Protein AF-A0A2V6K858-F1 (afdb_monomer)

Sequence (66 aa):
MNSRKSEIRPSAEFERALAQCTREDFDGHTEFYRLTPEQRLEWLCQAAAFVHEFKGKARPAAKRER

pLDDT: mean 84.19, std 12.57, range [40.06, 97.44]

Structure (mmCIF, N/CA/C/O backbone):
data_AF-A0A2V6K858-F1
#
_entry.id   AF-A0A2V6K858-F1
#
loop_
_atom_site.group_PDB
_atom_site.id
_atom_site.type_symbol
_atom_site.label_atom_id
_atom_site.label_alt_id
_atom_site.label_comp_id
_atom_site.label_asym_id
_atom_site.label_entity_id
_atom_site.label_seq_id
_atom_site.pdbx_PDB_ins_code
_atom_site.Cartn_x
_atom_site.Cartn_y
_atom_site.Cartn_z
_atom_site.occupancy
_atom_site.B_iso_or_equiv
_atom_site.auth_seq_id
_atom_site.auth_comp_id
_atom_site.auth_asym_id
_atom_site.auth_atom_id
_atom_site.pdbx_PDB_model_num
ATOM 1 N N . MET A 1 1 ? -25.639 -0.293 -32.545 1.00 40.06 1 MET A N 1
ATOM 2 C CA . MET A 1 1 ? -25.719 -1.536 -31.744 1.00 40.06 1 MET A CA 1
ATOM 3 C C . MET A 1 1 ? -25.764 -1.140 -30.277 1.00 40.06 1 MET A C 1
ATOM 5 O O . MET A 1 1 ? -24.760 -0.679 -29.754 1.00 40.06 1 MET A O 1
ATOM 9 N N . ASN A 1 2 ? -26.940 -1.214 -29.648 1.00 47.72 2 ASN A N 1
ATOM 10 C CA . ASN A 1 2 ? -27.125 -0.805 -28.254 1.00 47.72 2 ASN A CA 1
ATOM 11 C C . ASN A 1 2 ? -26.571 -1.890 -27.328 1.00 47.72 2 ASN A C 1
ATOM 13 O O . ASN A 1 2 ? -27.219 -2.916 -27.113 1.00 47.72 2 ASN A O 1
ATOM 17 N N . SER A 1 3 ? -25.377 -1.660 -26.785 1.00 56.22 3 SER A N 1
ATOM 18 C CA . SER A 1 3 ? -24.806 -2.472 -25.713 1.00 56.22 3 SER A CA 1
ATOM 19 C C . SER A 1 3 ? -25.646 -2.282 -24.453 1.00 56.22 3 SER A C 1
ATOM 21 O O . SER A 1 3 ? -25.419 -1.360 -23.670 1.00 56.22 3 SER A O 1
ATOM 23 N N . ARG A 1 4 ? -26.655 -3.140 -24.271 1.00 61.28 4 ARG A N 1
ATOM 24 C CA . ARG A 1 4 ? -27.338 -3.311 -22.989 1.00 61.28 4 ARG A CA 1
ATOM 25 C C . ARG A 1 4 ? -26.275 -3.752 -21.987 1.00 61.28 4 ARG A C 1
ATOM 27 O O . ARG A 1 4 ? -25.903 -4.921 -21.970 1.00 61.28 4 ARG A O 1
ATOM 34 N N . LYS A 1 5 ? -25.750 -2.813 -21.193 1.00 63.03 5 LYS A N 1
ATOM 35 C CA . LYS A 1 5 ? -25.049 -3.146 -19.953 1.00 63.03 5 LYS A CA 1
ATOM 36 C C . LYS A 1 5 ? -26.070 -3.912 -19.121 1.00 63.03 5 LYS A C 1
ATOM 38 O O . LYS A 1 5 ? -27.010 -3.312 -18.613 1.00 63.03 5 LYS A O 1
ATOM 43 N N . SER A 1 6 ? -25.968 -5.236 -19.095 1.00 66.31 6 SER A N 1
ATOM 44 C CA . SER A 1 6 ? -26.734 -6.043 -18.157 1.00 66.31 6 SER A CA 1
ATOM 45 C C . SER A 1 6 ? -26.407 -5.512 -16.768 1.00 66.31 6 SER A C 1
ATOM 47 O O . SER A 1 6 ? -25.234 -5.502 -16.392 1.00 66.31 6 SER A O 1
ATOM 49 N N . GLU A 1 7 ? -27.407 -5.012 -16.044 1.00 70.38 7 GLU A N 1
ATOM 50 C CA . GLU A 1 7 ? -27.257 -4.713 -14.623 1.00 70.38 7 GLU A CA 1
ATOM 51 C C . GLU A 1 7 ? -26.785 -5.999 -13.944 1.00 70.38 7 GLU A C 1
ATOM 53 O O . GLU A 1 7 ? -27.542 -6.965 -13.832 1.00 70.38 7 GLU A O 1
ATOM 58 N N . ILE A 1 8 ? -25.513 -6.043 -13.551 1.00 72.44 8 ILE A N 1
ATOM 59 C CA . ILE A 1 8 ? -24.997 -7.129 -12.727 1.00 72.44 8 ILE A CA 1
ATOM 60 C C . ILE A 1 8 ? -25.614 -6.900 -11.354 1.00 72.44 8 ILE A C 1
ATOM 62 O O . ILE A 1 8 ? -25.157 -6.050 -10.594 1.00 72.44 8 ILE A O 1
ATOM 66 N N . ARG A 1 9 ? -26.710 -7.605 -11.073 1.00 77.75 9 ARG A N 1
ATOM 67 C CA . ARG A 1 9 ? -27.285 -7.650 -9.732 1.00 77.75 9 ARG A CA 1
ATOM 68 C C . ARG A 1 9 ? -26.500 -8.678 -8.932 1.00 77.75 9 ARG A C 1
ATOM 70 O O . ARG A 1 9 ? -26.442 -9.833 -9.366 1.00 77.75 9 ARG A O 1
ATOM 77 N N . PRO A 1 10 ? -25.881 -8.285 -7.813 1.00 80.75 10 PRO A N 1
ATOM 78 C CA . PRO A 1 10 ? -25.154 -9.237 -7.001 1.00 80.75 10 PRO A CA 1
ATOM 79 C C . PRO A 1 10 ? -26.107 -10.302 -6.453 1.00 80.75 10 PRO A C 1
ATOM 81 O O . PRO A 1 10 ? -27.271 -10.026 -6.151 1.00 80.75 10 PRO A O 1
ATOM 84 N N . SER A 1 11 ? -25.643 -11.550 -6.381 1.00 89.50 11 SER A N 1
ATOM 85 C CA . SER A 1 11 ? -26.454 -12.626 -5.815 1.00 89.50 11 SER A CA 1
ATOM 86 C C . SER A 1 11 ? -26.642 -12.405 -4.311 1.00 89.50 11 SER A C 1
ATOM 88 O O . SER A 1 11 ? -25.797 -11.810 -3.645 1.00 89.50 11 SER A O 1
ATOM 90 N N . ALA A 1 12 ? -27.718 -12.948 -3.738 1.00 92.38 12 ALA A N 1
ATOM 91 C CA . ALA A 1 12 ? -27.924 -12.893 -2.288 1.00 92.38 12 ALA A CA 1
ATOM 92 C C . ALA A 1 12 ? -26.778 -13.563 -1.501 1.00 9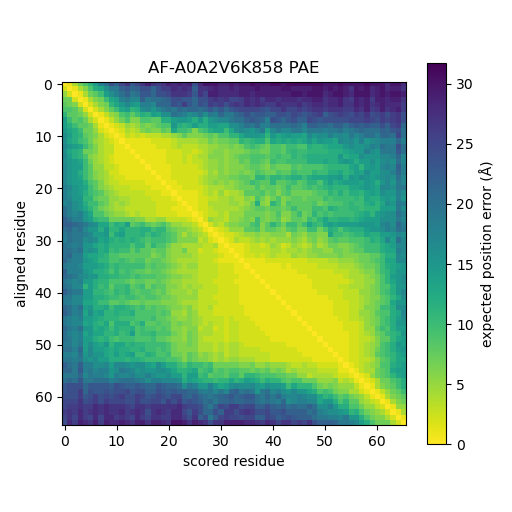2.38 12 ALA A C 1
ATOM 94 O O . ALA A 1 12 ? -26.551 -13.244 -0.340 1.00 92.38 12 ALA A O 1
ATOM 95 N N . GLU A 1 13 ? -26.069 -14.510 -2.117 1.00 91.44 13 GLU A N 1
ATOM 96 C CA . GLU A 1 13 ? -24.868 -15.126 -1.552 1.00 91.44 13 GLU A CA 1
ATOM 97 C C . GLU A 1 13 ? -23.684 -14.158 -1.527 1.00 91.44 13 GLU A C 1
ATOM 99 O O . GLU A 1 13 ? -23.028 -14.036 -0.497 1.00 91.44 13 GLU A O 1
ATOM 104 N N . PHE A 1 14 ? -23.462 -13.422 -2.617 1.00 90.88 14 PHE A N 1
ATOM 105 C CA . PHE A 1 14 ? -22.421 -12.402 -2.694 1.00 90.88 14 PHE A CA 1
ATOM 106 C C . PHE A 1 14 ? -22.645 -11.277 -1.677 1.00 90.88 14 PHE A C 1
ATOM 108 O O . PHE A 1 14 ? -21.712 -10.896 -0.980 1.00 90.88 14 PHE A O 1
ATOM 115 N N . GLU A 1 15 ? -23.883 -10.801 -1.528 1.00 92.62 15 GLU A N 1
ATOM 116 C CA . GLU A 1 15 ? -24.232 -9.786 -0.520 1.00 92.62 15 GLU A CA 1
ATOM 117 C C . GLU A 1 15 ? -23.974 -10.282 0.912 1.00 92.62 15 GLU A C 1
ATOM 119 O O . GLU A 1 15 ? -23.452 -9.548 1.749 1.00 92.62 15 GLU A O 1
ATOM 124 N N . ARG A 1 16 ? -24.285 -11.554 1.204 1.00 94.81 16 ARG A N 1
ATOM 125 C CA . ARG A 1 16 ? -23.978 -12.154 2.513 1.00 94.81 16 ARG A CA 1
ATOM 126 C C . ARG A 1 16 ? -22.478 -12.277 2.758 1.00 94.81 16 ARG A C 1
ATOM 128 O O . ARG A 1 16 ? -22.048 -12.026 3.877 1.00 94.81 16 ARG A O 1
ATOM 135 N N . ALA A 1 17 ? -21.706 -12.661 1.743 1.00 90.50 17 ALA A N 1
ATO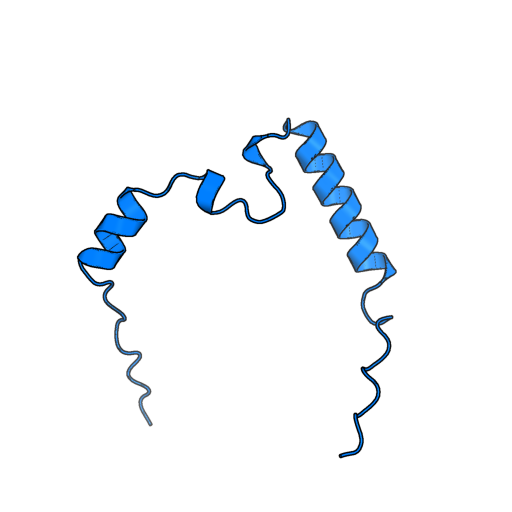M 136 C CA . ALA A 1 17 ? -20.253 -12.739 1.846 1.00 90.50 17 ALA A CA 1
ATOM 137 C C . ALA A 1 17 ? -19.645 -11.349 2.092 1.00 90.50 17 ALA A C 1
ATOM 139 O O . ALA A 1 17 ? -18.865 -11.184 3.022 1.00 90.50 17 ALA A O 1
ATOM 140 N N . LEU A 1 18 ? -20.080 -10.333 1.339 1.00 90.31 18 LEU A N 1
ATOM 141 C CA . LEU A 1 18 ? -19.668 -8.941 1.546 1.00 90.31 18 LEU A CA 1
ATOM 142 C C . LEU A 1 18 ? -19.986 -8.434 2.955 1.00 90.31 18 LEU A C 1
ATOM 144 O O . LEU A 1 18 ? -19.159 -7.757 3.556 1.00 90.31 18 LEU A O 1
ATOM 148 N N . ALA A 1 19 ? -21.161 -8.770 3.493 1.00 93.50 19 ALA A N 1
ATOM 149 C CA . ALA A 1 19 ? -21.556 -8.372 4.843 1.00 93.50 19 ALA A CA 1
ATOM 150 C C . ALA A 1 19 ? -20.692 -9.004 5.952 1.00 93.50 19 ALA A C 1
ATOM 152 O O . ALA A 1 19 ? -20.716 -8.525 7.084 1.00 93.50 19 ALA A O 1
ATOM 153 N N . GLN A 1 20 ? -19.960 -10.079 5.646 1.00 94.31 20 GLN A N 1
ATOM 154 C CA . GLN A 1 20 ? -19.039 -10.741 6.572 1.00 94.31 20 GLN A CA 1
ATOM 155 C C . GLN A 1 20 ? -17.603 -10.224 6.452 1.00 94.31 20 GLN A C 1
ATOM 157 O O . GLN A 1 20 ? -16.797 -10.509 7.336 1.00 94.31 20 GLN A O 1
ATOM 162 N N . CYS A 1 21 ? -17.281 -9.475 5.393 1.00 91.75 21 CYS A N 1
ATOM 163 C CA . CYS A 1 21 ? -15.945 -8.935 5.201 1.00 91.75 21 CYS A CA 1
ATOM 164 C C . CYS A 1 21 ? -15.650 -7.795 6.181 1.00 91.75 21 CYS A C 1
ATOM 166 O O . CYS A 1 21 ? -16.498 -6.944 6.469 1.00 91.75 21 CYS A O 1
ATOM 168 N N . THR A 1 22 ? -14.408 -7.739 6.641 1.00 87.94 22 THR A N 1
ATOM 169 C CA . THR A 1 22 ? -13.852 -6.608 7.379 1.00 87.94 22 THR A CA 1
ATOM 170 C C . THR A 1 22 ? -13.136 -5.649 6.422 1.00 87.94 22 THR A C 1
ATOM 172 O O . THR A 1 22 ? -13.010 -5.907 5.224 1.00 87.94 22 THR A O 1
ATOM 175 N N . ARG A 1 23 ? -12.673 -4.493 6.915 1.00 83.38 23 ARG A N 1
ATOM 176 C CA . ARG A 1 23 ? -11.893 -3.566 6.069 1.00 83.38 23 ARG A CA 1
ATOM 177 C C . ARG A 1 23 ? -10.530 -4.163 5.726 1.00 83.38 23 ARG A C 1
ATOM 179 O O . ARG A 1 23 ? -9.997 -3.900 4.653 1.00 83.38 23 ARG A O 1
ATOM 186 N N . GLU A 1 24 ? -10.005 -4.966 6.640 1.00 85.56 24 GLU A N 1
ATOM 187 C CA . GLU A 1 24 ? -8.713 -5.630 6.574 1.00 85.56 24 GLU A CA 1
ATOM 188 C C . GLU A 1 24 ? -8.671 -6.676 5.452 1.00 85.56 24 GLU A C 1
ATOM 190 O O . GLU A 1 24 ? -7.643 -6.812 4.794 1.00 85.56 24 GLU A O 1
ATOM 195 N N . ASP A 1 25 ? -9.802 -7.320 5.142 1.00 85.56 25 ASP A N 1
ATOM 196 C CA . ASP A 1 25 ? -9.924 -8.259 4.015 1.00 85.56 25 ASP A CA 1
ATOM 197 C C . ASP A 1 25 ? -9.642 -7.604 2.647 1.00 85.56 25 ASP A C 1
ATOM 199 O O . ASP A 1 25 ? -9.333 -8.288 1.669 1.00 85.56 25 ASP A O 1
ATOM 203 N N . PHE A 1 26 ? -9.719 -6.271 2.568 1.00 84.81 26 PHE A N 1
ATOM 204 C CA . PHE A 1 26 ? -9.450 -5.489 1.357 1.00 84.81 26 PHE A CA 1
ATOM 205 C C . PHE A 1 26 ? -8.118 -4.728 1.405 1.00 84.81 26 PHE A C 1
ATOM 207 O O . PHE A 1 26 ? -7.813 -3.976 0.479 1.00 84.81 26 PHE A O 1
ATOM 214 N N . ASP A 1 27 ? -7.308 -4.926 2.447 1.00 81.12 27 ASP A N 1
ATOM 215 C CA . ASP A 1 27 ? -6.026 -4.233 2.645 1.00 81.12 27 ASP A CA 1
ATOM 216 C C . ASP A 1 27 ? -4.825 -4.950 1.994 1.00 81.12 27 ASP A C 1
ATOM 218 O O . ASP A 1 27 ? -3.659 -4.646 2.257 1.00 81.12 27 ASP A O 1
ATOM 222 N N . GLY A 1 28 ? -5.115 -5.914 1.115 1.00 81.88 28 GLY A N 1
ATOM 223 C CA . GLY A 1 28 ? -4.157 -6.557 0.218 1.00 81.88 28 GLY A CA 1
ATOM 224 C C . GLY A 1 28 ? -2.821 -6.928 0.874 1.00 81.88 28 GLY A C 1
ATOM 225 O O . GLY A 1 28 ? -2.766 -7.412 1.996 1.00 81.88 28 GLY A O 1
ATOM 226 N N . HIS A 1 29 ? -1.717 -6.702 0.157 1.00 78.31 29 HIS A N 1
ATOM 227 C CA . HIS A 1 29 ? -0.359 -6.910 0.684 1.00 78.31 29 HIS A CA 1
ATOM 228 C C . HIS A 1 29 ? 0.210 -5.685 1.412 1.00 78.31 29 HIS A C 1
ATOM 230 O O . HIS A 1 29 ? 1.368 -5.704 1.830 1.00 78.31 29 HIS A O 1
ATOM 236 N N . THR A 1 30 ? -0.564 -4.606 1.515 1.00 79.94 30 THR A N 1
ATOM 237 C CA . THR A 1 30 ? -0.132 -3.358 2.142 1.00 79.94 30 THR A CA 1
ATOM 238 C C . THR A 1 30 ? -0.320 -3.371 3.651 1.00 79.94 30 THR A C 1
ATOM 240 O O . THR A 1 30 ? 0.489 -2.758 4.346 1.00 79.94 30 THR A O 1
ATOM 243 N N . GLU A 1 31 ? -1.338 -4.085 4.152 1.00 83.50 31 GLU A N 1
ATOM 244 C CA . GLU A 1 31 ? -1.649 -4.211 5.585 1.00 83.50 31 GLU A CA 1
ATOM 245 C C . GLU A 1 31 ? -1.698 -2.835 6.292 1.00 83.50 31 GLU A C 1
ATOM 247 O O . GLU A 1 31 ? -1.252 -2.681 7.434 1.00 83.50 31 GLU A O 1
ATOM 252 N N . PHE A 1 32 ? -2.218 -1.800 5.617 1.00 86.31 32 PHE A N 1
ATOM 253 C CA . PHE A 1 32 ? -2.304 -0.433 6.131 1.00 86.31 32 PHE A CA 1
ATOM 254 C C . PHE A 1 32 ? -3.007 -0.331 7.483 1.00 86.31 32 PHE A C 1
ATOM 256 O O . PHE A 1 32 ? -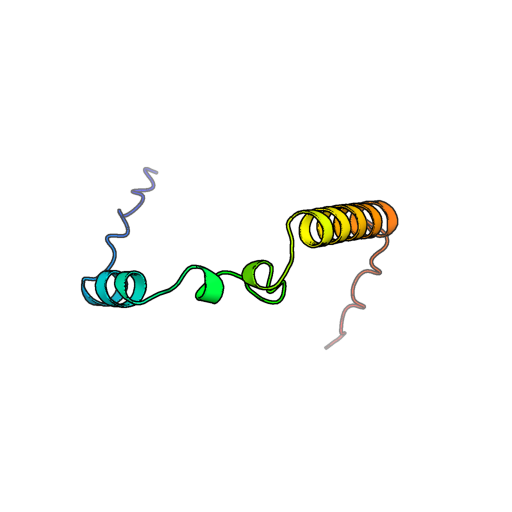2.635 0.528 8.283 1.00 86.31 32 PHE A O 1
ATOM 263 N N . TYR A 1 33 ? -3.978 -1.185 7.794 1.00 85.56 33 TYR A N 1
ATOM 264 C CA . TYR A 1 33 ? -4.668 -1.215 9.081 1.00 85.56 33 TYR A CA 1
ATOM 265 C C . TYR A 1 33 ? -3.705 -1.403 10.260 1.00 85.56 33 TYR A C 1
ATOM 267 O O . TYR A 1 33 ? -3.983 -0.893 11.343 1.00 85.56 33 TYR A O 1
ATOM 275 N N . ARG A 1 34 ? -2.549 -2.049 10.042 1.00 88.50 34 ARG A N 1
ATOM 276 C CA . ARG A 1 34 ? -1.484 -2.227 11.045 1.00 88.50 34 ARG A CA 1
ATOM 277 C C . ARG A 1 34 ? -0.550 -1.024 11.176 1.00 88.50 34 ARG A C 1
ATOM 279 O O . ARG A 1 34 ? 0.239 -0.975 12.115 1.00 88.50 34 ARG A O 1
ATOM 286 N N . LEU A 1 35 ? -0.610 -0.081 10.240 1.00 90.25 35 LEU A N 1
ATOM 287 C CA . LEU A 1 35 ? 0.269 1.083 10.179 1.00 90.25 35 LEU A CA 1
ATOM 288 C C . LEU A 1 35 ? -0.367 2.305 10.847 1.00 90.25 35 LEU A C 1
ATOM 290 O O . LEU A 1 35 ? -1.562 2.575 10.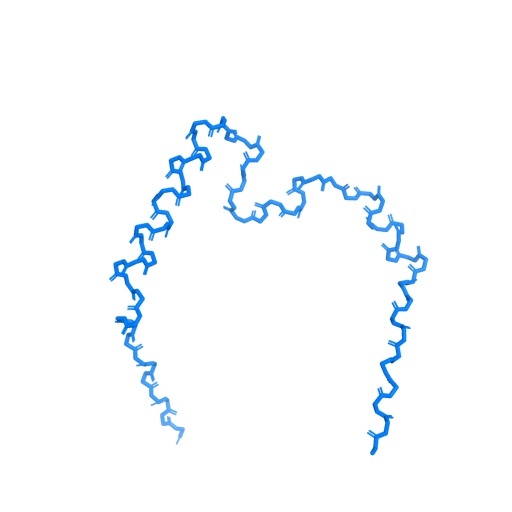663 1.00 90.25 35 LEU A O 1
ATOM 294 N N . THR A 1 36 ? 0.454 3.096 11.543 1.00 94.75 36 THR A N 1
ATOM 295 C CA . THR A 1 36 ? 0.062 4.444 11.978 1.00 94.75 36 THR A CA 1
ATOM 296 C C . THR A 1 36 ? -0.146 5.362 10.765 1.00 94.75 36 THR A C 1
ATOM 298 O O . THR A 1 36 ? 0.361 5.073 9.673 1.00 94.75 36 THR A O 1
ATOM 301 N N . PRO A 1 37 ? -0.870 6.487 10.909 1.00 94.38 37 PRO A N 1
ATOM 302 C CA . PRO A 1 37 ? -1.029 7.457 9.826 1.00 94.38 37 PRO A CA 1
ATOM 303 C C . PRO A 1 37 ? 0.299 7.905 9.194 1.00 94.38 37 PRO A C 1
ATOM 305 O O . PRO A 1 37 ? 0.392 8.012 7.973 1.00 94.38 37 PRO A O 1
ATOM 308 N N . GLU A 1 38 ? 1.343 8.098 10.000 1.00 97.44 38 GLU A N 1
ATOM 309 C CA . GLU A 1 38 ? 2.672 8.522 9.549 1.00 97.44 38 GLU A CA 1
ATOM 310 C C . GLU A 1 38 ? 3.360 7.426 8.731 1.00 97.44 38 GLU A C 1
ATOM 312 O O . GLU A 1 38 ? 3.920 7.697 7.672 1.00 97.44 38 GLU A O 1
ATOM 317 N N . GLN A 1 39 ? 3.268 6.172 9.179 1.00 94.81 39 GLN A N 1
ATOM 318 C CA . GLN A 1 39 ? 3.819 5.026 8.454 1.00 94.81 39 GLN A CA 1
ATOM 319 C C . GLN A 1 39 ? 3.112 4.805 7.112 1.00 94.81 39 GLN A C 1
ATOM 321 O O . GLN A 1 39 ? 3.763 4.481 6.120 1.00 94.81 39 GLN A O 1
ATOM 326 N N . ARG A 1 40 ? 1.790 5.019 7.052 1.00 93.50 40 ARG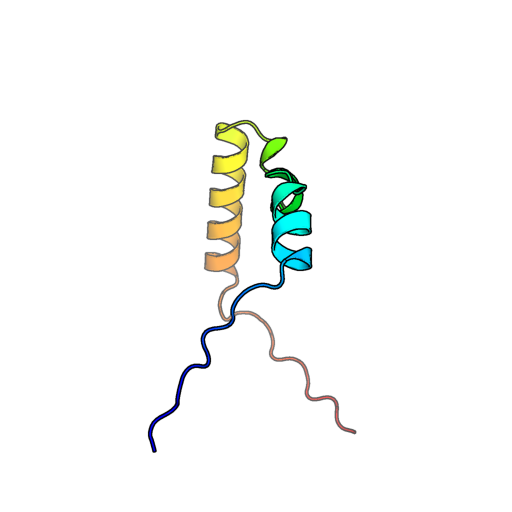 A N 1
ATOM 327 C CA . ARG A 1 40 ? 1.044 4.990 5.782 1.00 93.50 40 ARG A CA 1
ATOM 328 C C . ARG A 1 40 ? 1.519 6.088 4.839 1.00 93.50 40 ARG A C 1
ATOM 330 O O . ARG A 1 40 ? 1.697 5.830 3.652 1.00 93.50 40 ARG A O 1
ATOM 337 N N . LEU A 1 41 ? 1.725 7.300 5.357 1.00 95.75 41 LEU A N 1
ATOM 338 C CA . LEU A 1 41 ? 2.217 8.422 4.560 1.00 95.75 41 LEU A CA 1
ATOM 339 C C . LEU A 1 41 ? 3.614 8.135 3.995 1.00 95.75 41 LEU A C 1
ATOM 341 O O . LEU A 1 41 ? 3.835 8.331 2.803 1.00 95.75 41 LEU A O 1
ATOM 345 N N . GLU A 1 42 ? 4.520 7.610 4.818 1.00 96.44 42 GLU A N 1
ATOM 346 C CA . GLU A 1 42 ? 5.862 7.207 4.389 1.00 96.44 42 GLU A CA 1
ATOM 347 C C . GLU A 1 42 ? 5.805 6.136 3.290 1.00 96.44 42 GLU A C 1
ATOM 349 O O . GLU A 1 42 ? 6.443 6.281 2.246 1.00 96.44 42 GLU A O 1
ATOM 354 N N . TRP A 1 43 ? 4.976 5.101 3.467 1.00 93.69 43 TRP A N 1
ATOM 355 C CA . TRP A 1 43 ? 4.786 4.064 2.451 1.00 93.69 43 TRP A CA 1
ATOM 356 C C . TRP A 1 43 ? 4.306 4.654 1.116 1.00 93.69 43 TRP A C 1
ATOM 358 O O . TRP A 1 43 ? 4.833 4.310 0.057 1.00 93.69 43 TRP A O 1
ATOM 368 N N . LEU A 1 44 ? 3.343 5.585 1.150 1.00 94.12 44 LEU A N 1
ATOM 369 C CA . LEU A 1 44 ? 2.834 6.256 -0.052 1.00 94.12 44 LEU A CA 1
ATOM 370 C C . LEU A 1 44 ? 3.917 7.093 -0.746 1.00 94.12 44 LEU A C 1
ATOM 372 O O . LEU A 1 44 ? 4.025 7.048 -1.974 1.00 94.12 44 LEU A O 1
ATOM 376 N N . CYS A 1 45 ? 4.742 7.815 0.018 1.00 97.06 45 CYS A N 1
ATOM 377 C CA . CYS A 1 45 ? 5.885 8.561 -0.510 1.00 97.06 45 CYS A CA 1
ATOM 378 C C . CYS A 1 45 ? 6.882 7.634 -1.220 1.00 97.06 45 CYS A C 1
ATOM 380 O O . CYS A 1 45 ? 7.291 7.912 -2.350 1.00 97.06 45 CYS A O 1
ATOM 382 N N . GLN A 1 46 ? 7.228 6.505 -0.598 1.00 95.56 46 GLN A N 1
ATOM 383 C CA . GLN A 1 46 ? 8.146 5.516 -1.168 1.00 95.56 46 GLN A CA 1
ATOM 384 C C . GLN A 1 46 ? 7.579 4.870 -2.437 1.00 95.56 46 GLN A C 1
ATOM 386 O O . GLN A 1 46 ? 8.285 4.758 -3.442 1.00 95.56 46 GLN A O 1
ATOM 391 N N . ALA A 1 47 ? 6.296 4.501 -2.436 1.00 93.81 47 ALA A N 1
ATOM 392 C CA . ALA A 1 47 ? 5.626 3.945 -3.608 1.00 93.81 47 ALA A CA 1
ATOM 393 C C . ALA A 1 47 ? 5.617 4.940 -4.783 1.00 93.81 47 ALA A C 1
ATOM 395 O O . ALA A 1 47 ? 5.915 4.567 -5.922 1.00 93.81 47 ALA A O 1
ATOM 396 N N . ALA A 1 48 ? 5.329 6.217 -4.513 1.00 96.19 48 ALA A N 1
A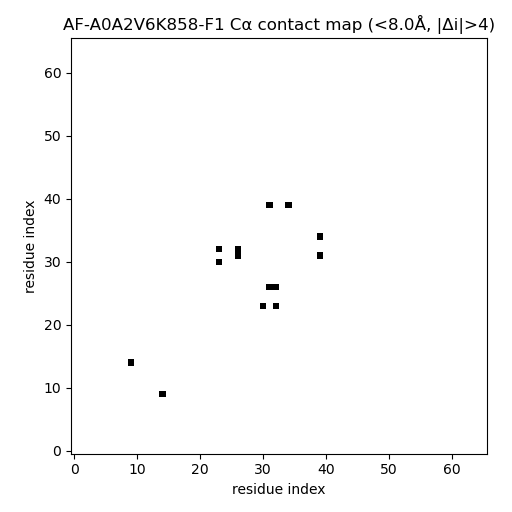TOM 397 C CA . ALA A 1 48 ? 5.372 7.273 -5.519 1.00 96.19 48 ALA A CA 1
ATOM 398 C C . ALA A 1 48 ? 6.788 7.469 -6.084 1.00 96.19 48 ALA A C 1
ATOM 400 O O . ALA A 1 48 ? 6.951 7.547 -7.305 1.00 96.19 48 ALA A O 1
ATOM 401 N N . ALA A 1 49 ? 7.808 7.493 -5.219 1.00 97.19 49 ALA A N 1
ATOM 402 C CA . ALA A 1 49 ? 9.206 7.608 -5.626 1.00 97.19 49 ALA A CA 1
ATOM 403 C C . ALA A 1 49 ? 9.638 6.430 -6.512 1.00 97.19 49 ALA A C 1
ATOM 405 O O . ALA A 1 49 ? 10.190 6.646 -7.590 1.00 97.19 49 ALA A O 1
ATOM 406 N N . PHE A 1 50 ? 9.301 5.199 -6.116 1.00 95.06 50 PHE A N 1
ATOM 407 C CA . PHE A 1 50 ? 9.580 3.994 -6.897 1.00 95.06 50 PHE A CA 1
ATOM 408 C C . PHE A 1 50 ? 8.946 4.058 -8.292 1.00 95.06 50 PHE A C 1
ATOM 410 O O . PHE A 1 50 ? 9.623 3.860 -9.302 1.00 95.06 50 PHE A O 1
ATOM 417 N N . VAL A 1 51 ? 7.650 4.374 -8.384 1.00 94.25 51 VAL A N 1
ATOM 418 C CA . VAL A 1 51 ? 6.977 4.478 -9.688 1.00 94.25 51 VAL A CA 1
ATOM 419 C C . VAL A 1 51 ? 7.603 5.586 -10.525 1.00 94.25 51 VAL A C 1
ATOM 421 O O . VAL A 1 51 ? 7.877 5.365 -11.700 1.00 94.25 51 VAL A O 1
ATOM 424 N N . HIS A 1 52 ? 7.858 6.758 -9.945 1.00 94.75 52 HIS A N 1
ATOM 425 C CA . HIS A 1 52 ? 8.514 7.854 -10.651 1.00 94.75 52 HIS A CA 1
ATOM 426 C C . HIS A 1 52 ? 9.882 7.434 -11.206 1.00 94.75 52 HIS A C 1
ATOM 428 O O . HIS A 1 52 ? 10.195 7.711 -12.364 1.00 94.75 52 HIS A O 1
ATOM 434 N N . GLU A 1 53 ? 10.681 6.729 -10.408 1.00 95.62 53 GLU A N 1
ATOM 435 C CA . GLU A 1 53 ? 12.010 6.288 -10.807 1.00 95.62 53 GLU A CA 1
ATOM 436 C C . GLU A 1 53 ? 11.974 5.212 -11.897 1.00 95.62 53 GLU A C 1
ATOM 438 O O . GLU A 1 53 ? 12.776 5.275 -12.829 1.00 95.62 53 GLU A O 1
ATOM 443 N N . PHE A 1 54 ? 11.071 4.235 -11.813 1.00 93.19 54 PHE A N 1
ATOM 444 C CA . PHE A 1 54 ? 11.116 3.034 -12.656 1.00 93.19 54 PHE A CA 1
ATOM 445 C C . PHE A 1 54 ? 10.074 2.993 -13.779 1.00 93.19 54 PHE A C 1
ATOM 447 O O . PHE A 1 54 ? 10.137 2.112 -14.647 1.00 93.19 54 PHE A O 1
ATOM 454 N N . LYS A 1 55 ? 9.135 3.943 -13.833 1.00 90.19 55 LYS A N 1
ATOM 455 C CA . LYS A 1 55 ? 8.139 4.023 -14.911 1.00 90.19 55 LYS A CA 1
ATOM 456 C C . LYS A 1 55 ? 8.826 4.097 -16.277 1.00 90.19 55 LYS A C 1
ATOM 458 O O . LYS A 1 55 ? 9.668 4.950 -16.529 1.00 90.19 55 LYS A O 1
ATOM 463 N N . GLY A 1 56 ? 8.452 3.181 -17.171 1.00 86.69 56 GLY A N 1
ATOM 464 C CA . GLY A 1 56 ? 9.010 3.096 -18.526 1.00 86.69 56 GLY A CA 1
ATOM 465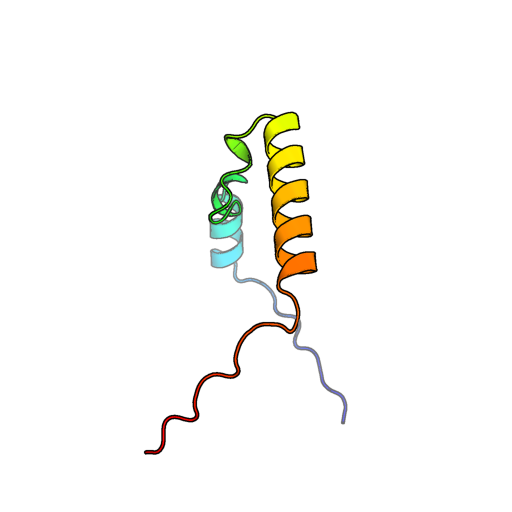 C C . GLY A 1 56 ? 10.416 2.491 -18.615 1.00 86.69 56 GLY A C 1
ATOM 466 O O . GLY A 1 56 ? 10.914 2.312 -19.721 1.00 86.69 56 GLY A O 1
ATOM 467 N N . LYS A 1 57 ? 11.043 2.130 -17.485 1.00 87.31 57 LYS A N 1
ATOM 468 C CA . LYS A 1 57 ? 12.362 1.473 -17.452 1.00 87.31 57 LYS A CA 1
ATOM 469 C C . LYS A 1 57 ? 12.283 -0.054 -17.433 1.00 87.31 57 LYS A C 1
ATOM 471 O O . LYS A 1 57 ? 13.311 -0.722 -17.523 1.00 87.31 57 LYS A O 1
ATOM 476 N N . ALA A 1 58 ? 11.081 -0.620 -17.310 1.00 83.94 58 ALA A N 1
ATOM 477 C CA . ALA A 1 58 ? 10.889 -2.062 -17.359 1.00 83.94 58 ALA A CA 1
ATOM 478 C C . A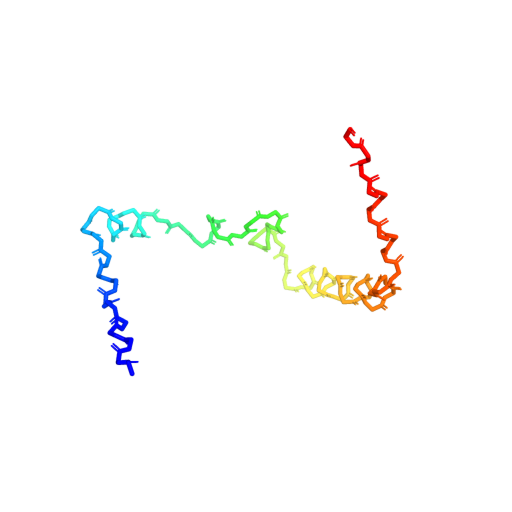LA A 1 58 ? 11.351 -2.602 -18.720 1.00 83.94 58 ALA A C 1
ATOM 480 O O . ALA A 1 58 ? 10.850 -2.186 -19.768 1.00 83.94 58 ALA A O 1
ATOM 481 N N . ARG A 1 59 ? 12.309 -3.538 -18.707 1.00 77.88 59 ARG A N 1
ATOM 482 C CA . ARG A 1 59 ? 12.709 -4.239 -19.928 1.00 77.88 59 ARG A CA 1
ATOM 483 C C . ARG A 1 59 ? 11.491 -4.983 -20.480 1.00 77.88 59 ARG A C 1
ATOM 485 O O . ARG A 1 59 ? 10.838 -5.696 -19.715 1.00 77.88 59 ARG A O 1
ATOM 492 N N . PRO A 1 60 ? 11.185 -4.853 -21.782 1.00 75.44 60 PRO A N 1
ATOM 493 C CA . PRO A 1 60 ? 10.153 -5.673 -22.386 1.00 75.44 60 PRO A CA 1
ATOM 494 C C . PRO A 1 60 ? 10.526 -7.140 -22.178 1.00 75.44 60 PRO A C 1
ATOM 496 O O . PRO A 1 60 ? 11.687 -7.523 -22.355 1.00 75.44 60 PRO A O 1
ATOM 499 N N . ALA A 1 61 ? 9.552 -7.947 -21.753 1.00 76.00 61 ALA A N 1
ATOM 500 C CA . ALA A 1 61 ? 9.756 -9.377 -21.600 1.00 76.00 61 ALA A CA 1
ATOM 501 C C . ALA A 1 61 ? 10.293 -9.929 -22.926 1.00 76.00 61 ALA A C 1
ATOM 503 O O . ALA A 1 61 ? 9.708 -9.675 -23.984 1.00 76.00 61 ALA A O 1
ATOM 504 N N . ALA A 1 62 ? 11.420 -10.644 -22.875 1.00 73.06 62 ALA A N 1
ATOM 505 C CA . ALA A 1 62 ? 11.948 -11.319 -24.049 1.00 73.06 62 ALA A CA 1
ATOM 506 C C . ALA A 1 62 ? 10.827 -12.193 -24.624 1.00 73.06 62 ALA A C 1
ATOM 508 O O . ALA A 1 62 ? 10.229 -12.991 -23.894 1.00 73.06 62 ALA A O 1
ATOM 509 N N . LYS A 1 63 ? 10.496 -11.995 -25.907 1.00 66.31 63 LYS A N 1
ATOM 510 C CA . LYS A 1 63 ? 9.547 -12.863 -26.606 1.00 66.31 63 LYS A CA 1
ATOM 511 C C . LYS A 1 63 ? 10.058 -14.289 -26.434 1.00 66.31 63 LYS A C 1
ATOM 513 O O . LYS A 1 63 ? 11.137 -14.615 -26.913 1.00 66.31 63 LYS A O 1
ATOM 518 N N . ARG A 1 64 ? 9.303 -15.116 -25.711 1.00 69.31 64 ARG A N 1
ATOM 519 C CA . ARG A 1 64 ? 9.532 -16.559 -25.703 1.00 69.31 64 ARG A CA 1
ATOM 520 C C . ARG A 1 64 ? 9.216 -17.047 -27.111 1.00 69.31 64 ARG A C 1
ATOM 522 O O . ARG A 1 64 ? 8.043 -17.122 -27.475 1.00 69.31 64 ARG A O 1
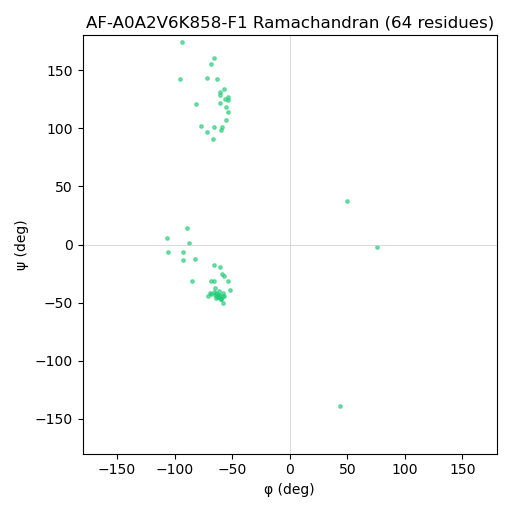ATOM 529 N N . GLU A 1 65 ? 10.252 -17.283 -27.905 1.00 67.12 65 GLU A N 1
ATOM 530 C CA . GLU A 1 65 ? 10.131 -18.066 -29.130 1.00 67.12 65 GLU A CA 1
ATOM 531 C C . GLU A 1 65 ? 9.641 -19.466 -28.731 1.00 67.12 65 GLU A C 1
ATOM 533 O O . GLU A 1 65 ? 10.122 -20.045 -27.753 1.00 67.12 65 GLU A O 1
ATOM 538 N N . ARG A 1 66 ? 8.576 -19.915 -29.399 1.00 65.38 66 ARG A N 1
ATOM 539 C CA . ARG A 1 66 ? 7.973 -21.240 -29.234 1.00 65.38 66 ARG A CA 1
ATOM 540 C C . ARG A 1 66 ? 8.568 -22.192 -30.251 1.00 65.38 66 ARG A C 1
ATOM 542 O O . ARG A 1 66 ? 8.769 -21.726 -31.394 1.00 65.38 66 ARG A O 1
#

Secondary structure (DSSP, 8-state):
--------PPPHHHHHHHHH--SGGG-TTT-GGGS-HHHHHHHHHHHHHHHHHHTTTSPPPP----

Radius of gyration: 20.23 Å; Cα contacts (8 Å, |Δi|>4): 7; chains: 1; bounding box: 41×30×44 Å

Solvent-accessible surface area (backbone atoms only — not comparable to full-atom values): 4444 Å² total; per-residue (Å²): 133,86,79,76,76,73,81,82,72,79,50,77,64,54,54,53,54,57,74,69,55,59,75,69,79,72,31,73,95,71,48,53,88,81,44,54,76,66,56,47,51,51,51,51,53,51,53,51,50,50,48,68,73,46,63,91,66,68,75,76,76,76,80,78,83,128

Foldseek 3Di:
DDPPPPPPDDDPVRVVVVVPDDPQNVCPPVSCVPDDPVRVVVVVVVVVVVCVVCPPVDDPDDPPDD

Mean predicted aligned error: 11.08 Å